Protein AF-A0A7Z1SBB6-F1 (afdb_monomer)

Foldseek 3Di:
DVVLVVQLVVLLVVLVCCVPPVVPCCLQLQNSLQVNCVSLVHNPLSNVLSVVLNVVCVVQDDDDNDHGFRRNQLSSQLSNCCSVVVDDSVVSNVVSRVRSNVVVVVVVVVD

Radius of gyration: 12.99 Å; Cα contacts (8 Å, |Δi|>4): 162; chains: 1; bounding box: 34×29×32 Å

InterPro domains:
  IPR004700 Phosphotransferase system, mannose/fructose/sorbose family, IIC subunit [PF03609] (2-110)
  IPR004700 Phosphotransferase system, mannose/fructose/sorbose family, IIC subunit [PS51106] (1-111)
  IPR050303 GatZ/KbaZ carbohydrate metabolism [PTHR32502] (5-111)

Mean predicted aligned error: 4.0 Å

Sequence (111 aa):
MLVQAILVGIWAGIAGVDKLVLQTHIHRPIVTGLIVGLILGDVNTGLITGATLELVWIGAVAIGGAQPPNVVIGGVIGTALAIITKSDPQVTVGLAVPFAVAAQALITLLY

pLDDT: mean 89.29, std 5.96, range [68.69, 96.12]

Structure (mmCIF, N/CA/C/O backbone):
data_AF-A0A7Z1SBB6-F1
#
_entry.id   AF-A0A7Z1SBB6-F1
#
loop_
_atom_site.group_PDB
_atom_site.id
_atom_site.type_symbol
_atom_site.label_atom_id
_atom_site.label_alt_id
_atom_site.label_comp_id
_atom_site.label_asym_id
_atom_site.label_entity_id
_atom_site.label_seq_id
_atom_site.pdbx_PDB_ins_code
_atom_site.Cartn_x
_atom_site.Cartn_y
_atom_site.Cartn_z
_atom_site.occupancy
_atom_site.B_iso_or_equiv
_atom_site.auth_seq_id
_atom_site.auth_comp_id
_atom_site.auth_asym_id
_atom_site.auth_atom_id
_atom_site.pdbx_PDB_model_num
ATOM 1 N N . MET A 1 1 ? -9.543 -12.830 7.794 1.00 81.88 1 MET A N 1
ATOM 2 C CA . MET A 1 1 ? -8.076 -12.628 7.804 1.00 81.88 1 MET A CA 1
ATOM 3 C C . MET A 1 1 ? -7.360 -13.325 6.647 1.00 81.88 1 MET A C 1
ATOM 5 O O . MET A 1 1 ? -6.763 -12.614 5.856 1.00 81.88 1 MET A O 1
ATOM 9 N N . LEU A 1 2 ? -7.443 -14.654 6.469 1.00 90.06 2 LEU A N 1
ATOM 10 C CA . LEU A 1 2 ? -6.722 -15.337 5.373 1.00 90.06 2 LEU A CA 1
ATOM 11 C C . LEU A 1 2 ? -7.150 -14.876 3.965 1.00 90.06 2 LEU A C 1
ATOM 13 O O . LEU A 1 2 ? -6.303 -14.537 3.148 1.00 90.06 2 LEU A O 1
ATOM 17 N N . VAL A 1 3 ? -8.458 -14.792 3.700 1.00 93.00 3 VAL A N 1
ATOM 18 C CA . VAL A 1 3 ? -8.986 -14.340 2.395 1.00 93.00 3 VAL A CA 1
ATOM 19 C C . VAL A 1 3 ? -8.529 -12.915 2.068 1.00 93.00 3 VAL A C 1
ATOM 21 O O . VAL A 1 3 ? -8.067 -12.654 0.967 1.00 93.00 3 VAL A O 1
ATOM 24 N N . GLN A 1 4 ? -8.590 -12.004 3.041 1.00 92.44 4 GLN A N 1
ATOM 25 C CA . GLN A 1 4 ? -8.137 -10.621 2.870 1.00 92.44 4 GLN A CA 1
ATOM 26 C C . GLN A 1 4 ? -6.636 -10.548 2.588 1.00 92.44 4 GLN A C 1
ATOM 28 O O . GLN A 1 4 ? -6.231 -9.822 1.691 1.00 92.44 4 GLN A O 1
ATOM 33 N N . ALA A 1 5 ? -5.816 -11.331 3.297 1.00 91.75 5 ALA A N 1
ATOM 34 C CA . ALA A 1 5 ? -4.378 -11.389 3.049 1.00 91.75 5 ALA A CA 1
ATOM 35 C C . ALA A 1 5 ? -4.060 -11.882 1.626 1.00 91.75 5 ALA A C 1
ATOM 37 O O . ALA A 1 5 ? -3.203 -11.307 0.959 1.00 91.75 5 ALA A O 1
ATOM 38 N N . ILE A 1 6 ? -4.791 -12.889 1.133 1.00 95.19 6 ILE A N 1
ATOM 39 C CA . ILE A 1 6 ? -4.658 -13.379 -0.247 1.00 95.19 6 ILE A CA 1
ATOM 40 C C . ILE A 1 6 ? -5.058 -12.289 -1.248 1.00 95.19 6 ILE A C 1
ATOM 42 O O . ILE A 1 6 ? -4.315 -12.031 -2.190 1.00 95.19 6 ILE A O 1
ATOM 46 N N . LEU A 1 7 ? -6.189 -11.611 -1.035 1.00 94.62 7 LEU A N 1
ATOM 47 C CA . LEU A 1 7 ? -6.654 -10.533 -1.915 1.00 94.62 7 LEU A CA 1
ATOM 48 C C . LEU A 1 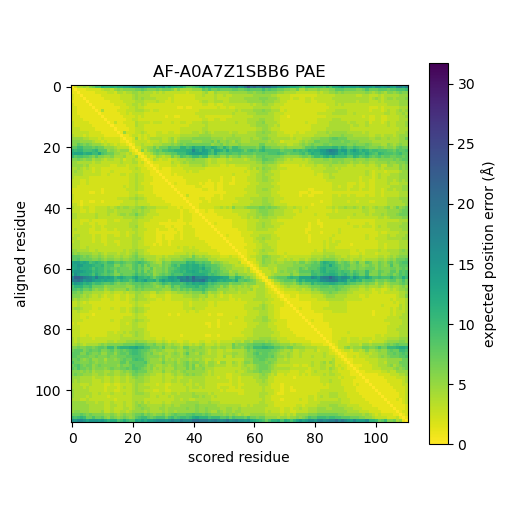7 ? -5.673 -9.353 -1.955 1.00 94.62 7 LEU A C 1
ATOM 50 O O . LEU A 1 7 ? -5.356 -8.861 -3.036 1.00 94.62 7 LEU A O 1
ATOM 54 N N . VAL A 1 8 ? -5.147 -8.936 -0.798 1.00 94.94 8 VAL A N 1
ATOM 55 C CA . VAL A 1 8 ? -4.110 -7.896 -0.710 1.00 94.94 8 VAL A CA 1
ATOM 56 C C . VAL A 1 8 ? -2.832 -8.344 -1.423 1.00 94.94 8 VAL A C 1
ATOM 58 O O . VAL A 1 8 ? -2.242 -7.553 -2.154 1.00 94.94 8 VAL A O 1
ATOM 61 N N . GLY A 1 9 ? -2.422 -9.606 -1.264 1.00 93.31 9 GLY A N 1
ATOM 62 C CA . GLY A 1 9 ? -1.255 -10.166 -1.950 1.00 93.31 9 GLY A CA 1
ATOM 63 C C . GLY A 1 9 ? -1.411 -10.199 -3.473 1.00 93.31 9 GLY A C 1
ATOM 64 O O . GLY A 1 9 ? -0.501 -9.783 -4.189 1.00 93.31 9 GLY A O 1
ATOM 65 N N . ILE A 1 10 ? -2.576 -10.621 -3.976 1.00 95.06 10 ILE A N 1
ATOM 66 C CA . ILE A 1 10 ? -2.897 -10.604 -5.413 1.00 95.06 10 ILE A CA 1
ATOM 67 C C . ILE A 1 10 ? -2.854 -9.170 -5.944 1.00 95.06 10 ILE A C 1
ATOM 69 O O . ILE A 1 10 ? -2.218 -8.908 -6.966 1.00 95.06 10 ILE A O 1
ATOM 73 N N . TRP A 1 11 ? -3.480 -8.230 -5.234 1.00 94.94 11 TRP A N 1
ATOM 74 C CA . TRP A 1 11 ? -3.467 -6.822 -5.617 1.00 94.94 11 TRP A CA 1
ATOM 75 C C . TRP A 1 11 ? -2.047 -6.236 -5.635 1.00 94.94 11 TRP A C 1
ATOM 77 O O . TRP A 1 11 ? -1.669 -5.577 -6.603 1.00 94.94 11 TRP A O 1
ATOM 87 N N . ALA A 1 12 ? -1.229 -6.530 -4.620 1.00 93.19 12 ALA A N 1
ATOM 88 C CA . ALA A 1 12 ? 0.171 -6.114 -4.572 1.00 93.19 12 ALA A CA 1
ATOM 89 C C . ALA A 1 12 ? 0.988 -6.687 -5.742 1.00 93.19 12 ALA A C 1
ATOM 91 O O . ALA A 1 12 ? 1.834 -5.987 -6.295 1.00 93.19 12 ALA A O 1
ATOM 92 N N . GLY A 1 13 ? 0.709 -7.929 -6.153 1.00 91.12 13 GLY A N 1
ATOM 93 C CA . GLY A 1 13 ? 1.309 -8.541 -7.339 1.00 91.12 13 GLY A CA 1
ATOM 94 C C . GLY A 1 13 ? 0.942 -7.802 -8.628 1.00 91.12 13 GLY A C 1
ATOM 95 O O . GLY A 1 13 ? 1.830 -7.444 -9.398 1.00 91.12 13 GLY A O 1
ATOM 96 N N . ILE A 1 14 ? -0.345 -7.501 -8.833 1.00 92.50 14 ILE A N 1
ATOM 97 C CA . ILE A 1 14 ? -0.830 -6.749 -10.005 1.00 92.50 14 ILE A CA 1
ATOM 98 C C . ILE A 1 14 ? -0.210 -5.345 -10.047 1.00 92.50 14 ILE A C 1
ATOM 100 O O . ILE A 1 14 ? 0.336 -4.937 -11.072 1.00 92.50 14 ILE A O 1
ATOM 104 N N . ALA A 1 15 ? -0.235 -4.626 -8.923 1.00 91.44 15 ALA A N 1
ATOM 105 C CA . ALA A 1 15 ? 0.381 -3.308 -8.795 1.00 91.44 15 ALA A CA 1
ATOM 106 C C . ALA A 1 15 ? 1.907 -3.357 -9.011 1.00 91.44 15 ALA A C 1
ATOM 108 O O . ALA A 1 15 ? 2.486 -2.455 -9.614 1.00 91.44 15 ALA A O 1
ATOM 109 N N . GLY A 1 16 ? 2.569 -4.428 -8.566 1.00 88.44 16 GLY A N 1
ATOM 110 C CA . GLY A 1 16 ? 3.993 -4.655 -8.807 1.00 88.44 16 GLY A CA 1
ATOM 111 C C . GLY A 1 16 ? 4.320 -4.844 -10.290 1.00 88.44 16 GLY A C 1
ATOM 112 O O . GLY A 1 16 ? 5.280 -4.250 -10.781 1.00 88.44 16 GLY A O 1
ATOM 113 N N . VAL A 1 17 ? 3.500 -5.611 -11.016 1.00 87.62 17 VAL A N 1
ATOM 114 C CA . VAL A 1 17 ? 3.635 -5.780 -12.473 1.00 87.62 17 VAL A CA 1
ATOM 115 C C . VAL A 1 17 ? 3.397 -4.456 -13.198 1.00 87.62 17 VAL A C 1
ATOM 117 O O . VAL A 1 17 ? 4.160 -4.118 -14.101 1.00 87.62 17 VAL A O 1
ATOM 120 N N . ASP A 1 18 ? 2.402 -3.667 -12.784 1.00 87.44 18 ASP A N 1
ATOM 121 C CA . ASP A 1 18 ? 2.159 -2.348 -13.378 1.00 87.44 18 ASP A CA 1
ATOM 122 C C . ASP A 1 18 ? 3.362 -1.409 -13.240 1.00 87.44 18 ASP A C 1
ATOM 124 O O . ASP A 1 18 ? 3.728 -0.752 -14.213 1.00 87.44 18 ASP A O 1
ATOM 128 N N . LYS A 1 19 ? 4.021 -1.389 -12.073 1.00 83.38 19 LYS A N 1
ATOM 129 C CA . LYS A 1 19 ? 5.222 -0.568 -11.846 1.00 83.38 19 LYS A CA 1
ATOM 130 C C . LYS A 1 19 ? 6.336 -0.873 -12.860 1.00 83.38 19 LYS A C 1
ATOM 132 O O . LYS A 1 19 ? 7.083 0.030 -13.223 1.00 83.38 19 LYS A O 1
ATOM 137 N N . LEU A 1 20 ? 6.465 -2.133 -13.282 1.00 79.38 20 LEU A N 1
ATOM 138 C CA . LEU A 1 20 ? 7.572 -2.603 -14.121 1.00 79.38 20 LEU A CA 1
ATOM 139 C C . LEU A 1 20 ? 7.236 -2.683 -15.614 1.00 79.38 20 LEU A C 1
ATOM 141 O O . LEU A 1 20 ? 8.137 -2.524 -16.431 1.00 79.38 20 LEU A O 1
ATOM 145 N N . VAL A 1 21 ? 5.979 -2.963 -15.972 1.00 79.62 21 VAL A N 1
ATOM 146 C CA . VAL A 1 21 ? 5.610 -3.352 -17.344 1.00 79.62 21 VAL A CA 1
ATOM 147 C C . VAL A 1 21 ? 4.618 -2.383 -17.984 1.00 79.62 21 VAL A C 1
ATOM 149 O O . VAL A 1 21 ? 4.865 -1.917 -19.091 1.00 79.62 21 VAL A O 1
ATOM 152 N N . LEU A 1 22 ? 3.490 -2.090 -17.325 1.00 75.00 22 LEU A N 1
ATOM 153 C CA . LEU A 1 22 ? 2.383 -1.354 -17.956 1.00 75.00 22 LEU A CA 1
ATOM 154 C C . LEU A 1 22 ? 2.424 0.165 -17.714 1.00 75.00 22 LEU A C 1
ATOM 156 O O . LEU A 1 22 ? 1.936 0.918 -18.553 1.00 75.00 22 LEU A O 1
ATOM 160 N N . GLN A 1 23 ? 2.967 0.617 -16.580 1.00 79.12 23 GLN A N 1
ATOM 161 C CA . GLN A 1 23 ? 3.028 2.025 -16.159 1.00 79.12 23 GLN A CA 1
ATOM 162 C C . GLN A 1 23 ? 1.690 2.787 -16.257 1.00 79.12 23 GLN A C 1
ATOM 164 O O . GLN A 1 23 ? 1.657 3.993 -16.508 1.00 79.12 23 GLN A O 1
ATOM 169 N N . THR A 1 24 ? 0.564 2.126 -15.989 1.00 83.31 24 THR A N 1
ATOM 170 C CA . THR A 1 24 ? -0.761 2.776 -15.919 1.00 83.31 24 THR A CA 1
ATOM 171 C C . THR A 1 24 ? -0.952 3.618 -14.657 1.00 83.31 24 THR A C 1
ATOM 173 O O . THR A 1 24 ? -1.963 4.300 -14.521 1.00 83.31 24 THR A O 1
ATOM 176 N N . HIS A 1 25 ? 0.036 3.615 -13.754 1.00 85.25 25 HIS A N 1
ATOM 177 C CA . HIS A 1 25 ? 0.051 4.340 -12.480 1.00 85.25 25 HIS A CA 1
ATOM 178 C C . HIS A 1 25 ? -0.941 3.799 -11.435 1.00 85.25 25 HIS A C 1
ATOM 180 O O . HIS A 1 25 ? -1.125 4.416 -10.385 1.00 85.25 25 HIS A O 1
ATOM 186 N N . ILE A 1 26 ? -1.512 2.605 -11.638 1.00 89.19 26 ILE A N 1
ATOM 187 C CA . ILE A 1 26 ? -2.317 1.925 -10.603 1.00 89.19 26 ILE A CA 1
ATOM 188 C C . ILE A 1 26 ? -1.465 1.476 -9.412 1.00 89.19 26 ILE A C 1
ATOM 190 O O . ILE A 1 26 ? -1.976 1.263 -8.316 1.00 89.19 26 ILE A O 1
ATOM 194 N N . HIS A 1 27 ?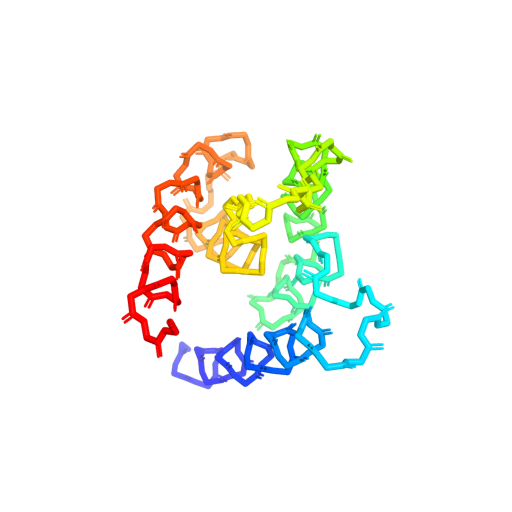 -0.155 1.362 -9.621 1.00 89.12 27 HIS A N 1
ATOM 195 C CA . HIS A 1 27 ? 0.828 1.046 -8.596 1.00 89.12 27 HIS A CA 1
ATOM 196 C C . HIS A 1 27 ? 1.047 2.188 -7.588 1.00 89.12 27 HIS A C 1
ATOM 198 O O . HIS A 1 27 ? 1.736 2.001 -6.582 1.00 89.12 27 HIS A O 1
ATOM 204 N N . ARG A 1 28 ? 0.479 3.376 -7.839 1.00 90.94 28 ARG A N 1
ATOM 205 C CA . ARG A 1 28 ? 0.639 4.518 -6.943 1.00 90.94 28 ARG A CA 1
ATOM 206 C C . ARG A 1 28 ? -0.061 4.294 -5.590 1.00 90.94 28 ARG A C 1
ATOM 208 O O . ARG A 1 28 ? -1.124 3.666 -5.531 1.00 90.94 28 ARG A O 1
ATOM 215 N N . PRO A 1 29 ? 0.502 4.825 -4.493 1.00 90.88 29 PRO A N 1
ATOM 216 C CA . PRO A 1 29 ? -0.033 4.720 -3.134 1.00 90.88 29 PRO A CA 1
ATOM 217 C C . PRO A 1 29 ? -1.495 5.126 -2.975 1.00 90.88 29 PRO A C 1
ATOM 219 O O . PRO A 1 29 ? -2.217 4.492 -2.215 1.00 90.88 29 PRO A O 1
ATOM 222 N N . ILE A 1 30 ? -1.959 6.148 -3.698 1.00 93.06 30 ILE A N 1
ATOM 223 C CA . ILE A 1 30 ? -3.351 6.606 -3.597 1.00 93.06 30 ILE A CA 1
ATOM 224 C C . ILE A 1 30 ? -4.342 5.554 -4.113 1.00 93.06 30 ILE A C 1
ATOM 226 O O . ILE A 1 30 ? -5.380 5.314 -3.499 1.00 93.06 30 ILE A O 1
ATOM 230 N N . VAL A 1 31 ? -3.992 4.872 -5.208 1.00 93.56 31 VAL A N 1
ATOM 231 C CA . VAL A 1 31 ? -4.816 3.815 -5.806 1.00 93.56 31 VAL A CA 1
ATOM 232 C C . VAL A 1 31 ? -4.683 2.535 -4.991 1.00 93.56 31 VAL A C 1
ATOM 234 O O . VAL A 1 31 ? -5.677 1.909 -4.632 1.00 93.56 31 VAL A O 1
ATOM 237 N N . THR A 1 32 ? -3.454 2.157 -4.640 1.00 93.81 32 THR A N 1
ATOM 238 C CA . THR A 1 32 ? -3.213 0.951 -3.841 1.00 93.81 32 THR A CA 1
ATOM 239 C C . THR A 1 32 ? -3.819 1.052 -2.443 1.00 93.81 32 THR A C 1
ATOM 241 O O . THR A 1 32 ? -4.422 0.081 -1.991 1.00 93.81 32 THR A O 1
ATOM 244 N N . GLY A 1 33 ? -3.752 2.216 -1.796 1.00 94.06 33 GLY A N 1
ATOM 245 C CA . GLY A 1 33 ? -4.369 2.470 -0.496 1.00 94.06 33 GLY A CA 1
ATOM 246 C C . GLY A 1 33 ? -5.897 2.396 -0.531 1.00 94.06 33 GLY A C 1
ATOM 247 O O . GLY A 1 33 ? -6.502 1.783 0.349 1.00 94.06 33 GLY A O 1
ATOM 248 N N . LEU A 1 34 ? -6.528 2.907 -1.595 1.00 95.88 34 LEU A N 1
ATOM 249 C CA . LEU A 1 34 ? -7.971 2.766 -1.813 1.00 95.88 34 LEU A CA 1
ATOM 250 C C . LEU A 1 34 ? -8.391 1.290 -1.891 1.00 95.88 34 LEU A C 1
ATOM 252 O O . LEU A 1 34 ? -9.315 0.867 -1.195 1.00 95.88 34 LEU A O 1
ATOM 256 N N . ILE A 1 35 ? -7.710 0.498 -2.723 1.00 96.06 35 ILE A N 1
ATOM 257 C CA . ILE A 1 35 ? -8.060 -0.915 -2.927 1.00 96.06 35 ILE A CA 1
ATOM 258 C C . ILE A 1 35 ? -7.773 -1.750 -1.675 1.00 96.06 35 ILE A C 1
ATOM 260 O O . ILE A 1 35 ? -8.591 -2.587 -1.295 1.00 96.06 35 ILE A O 1
ATOM 264 N N . VAL A 1 36 ? -6.663 -1.496 -0.978 1.00 95.56 36 VAL A N 1
ATOM 265 C CA . VAL A 1 36 ? -6.367 -2.158 0.303 1.00 95.56 36 VAL A CA 1
ATOM 266 C C . VAL A 1 36 ? -7.407 -1.786 1.364 1.00 95.56 36 VAL A C 1
ATOM 268 O O . VAL A 1 36 ? -7.876 -2.670 2.081 1.00 95.56 36 VAL A O 1
ATOM 271 N N . GLY A 1 37 ? -7.839 -0.523 1.415 1.00 95.06 37 GLY A N 1
ATOM 272 C CA . GLY A 1 37 ? -8.941 -0.073 2.266 1.00 95.06 37 GLY A CA 1
ATOM 273 C C . GLY A 1 37 ? -10.253 -0.799 1.981 1.00 95.06 37 GLY A C 1
ATOM 274 O O . GLY A 1 37 ? -10.912 -1.269 2.907 1.0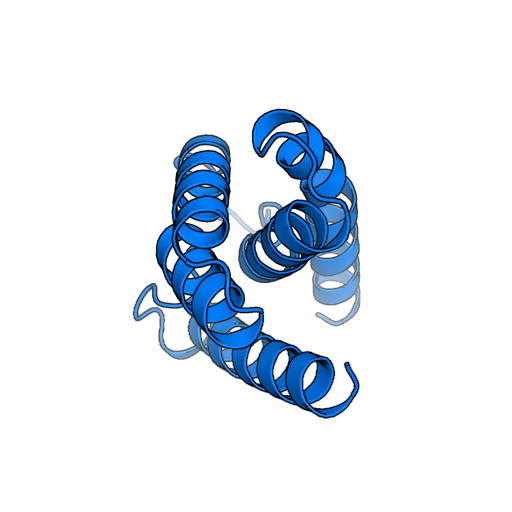0 95.06 37 GLY A O 1
ATOM 275 N N . LEU A 1 38 ? -10.595 -0.980 0.703 1.00 96.12 38 LEU A N 1
ATOM 276 C CA . LEU A 1 38 ? -11.769 -1.753 0.283 1.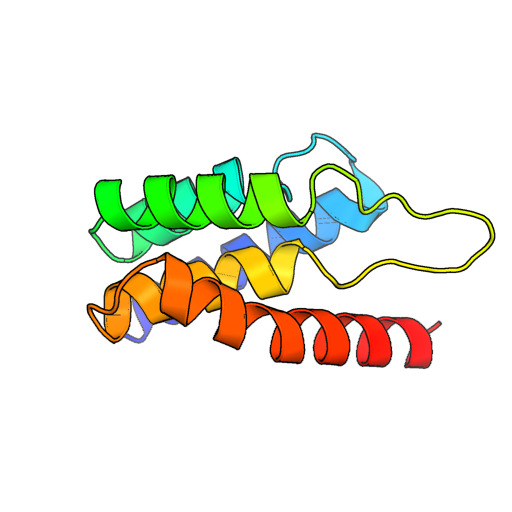00 96.12 38 LEU A CA 1
ATOM 277 C C . LEU A 1 38 ? -11.684 -3.225 0.709 1.00 96.12 38 LEU A C 1
ATOM 279 O O . LEU A 1 38 ? -12.661 -3.770 1.217 1.00 96.12 38 LEU A O 1
ATOM 283 N N . ILE A 1 39 ? -10.522 -3.864 0.547 1.00 95.69 39 ILE A N 1
ATOM 284 C CA . ILE A 1 39 ? -10.325 -5.274 0.922 1.00 95.69 39 ILE A CA 1
ATOM 285 C C . ILE A 1 39 ? -10.392 -5.463 2.448 1.00 95.69 39 ILE A C 1
ATOM 287 O O . ILE A 1 39 ? -10.915 -6.471 2.939 1.00 95.69 39 ILE A O 1
ATOM 291 N N . LEU A 1 40 ? -9.854 -4.511 3.212 1.00 94.06 40 LEU A N 1
ATOM 292 C CA . LEU A 1 40 ? -9.809 -4.578 4.674 1.00 94.06 40 LEU A CA 1
ATOM 293 C C . LEU A 1 40 ? -11.065 -4.017 5.359 1.00 94.06 40 LEU A C 1
ATOM 295 O O . LEU A 1 40 ? -11.264 -4.283 6.542 1.00 94.06 40 LEU A O 1
ATOM 299 N N . GLY A 1 41 ? -11.939 -3.334 4.617 1.00 93.94 41 GLY A N 1
ATOM 300 C CA . GLY A 1 41 ? -13.226 -2.827 5.099 1.00 93.94 41 GLY A CA 1
ATOM 301 C C . GLY A 1 41 ? -13.191 -1.409 5.679 1.00 93.94 41 GLY A C 1
ATOM 302 O O . GLY A 1 41 ? -14.187 -0.978 6.254 1.00 93.94 41 GLY A O 1
ATOM 303 N N . ASP A 1 42 ? -12.087 -0.676 5.518 1.00 94.62 42 ASP A N 1
ATOM 304 C CA . ASP A 1 42 ? -11.954 0.724 5.937 1.00 94.62 42 ASP A CA 1
ATOM 305 C C . ASP A 1 42 ? -11.346 1.569 4.811 1.00 94.62 42 ASP A C 1
ATOM 307 O O . ASP A 1 42 ? -10.132 1.751 4.682 1.00 94.62 42 ASP A O 1
ATOM 311 N N . VAL A 1 43 ? -12.237 2.076 3.962 1.00 95.06 43 VAL A N 1
ATOM 312 C CA . VAL A 1 43 ? -11.883 2.870 2.781 1.00 95.06 43 VAL A CA 1
ATOM 313 C C . VAL A 1 43 ? -11.369 4.255 3.162 1.00 95.06 43 VAL A C 1
ATOM 315 O O . VAL A 1 43 ? -10.477 4.766 2.494 1.00 95.06 43 VAL A O 1
ATOM 318 N N . ASN A 1 44 ? -11.899 4.860 4.229 1.00 94.56 44 ASN A N 1
ATOM 319 C CA . ASN A 1 44 ? -11.496 6.203 4.648 1.00 94.56 44 ASN A CA 1
ATOM 320 C C . ASN A 1 44 ? -10.053 6.195 5.139 1.00 94.56 44 ASN A C 1
ATOM 322 O O . ASN A 1 44 ? -9.231 6.960 4.632 1.00 94.56 44 ASN A O 1
ATOM 326 N N . THR A 1 45 ? -9.725 5.284 6.057 1.00 93.81 45 THR A N 1
ATOM 327 C CA . THR A 1 45 ? -8.342 5.117 6.515 1.00 93.81 45 THR A CA 1
ATOM 328 C C . THR A 1 45 ? -7.442 4.704 5.351 1.00 93.81 45 THR A C 1
ATOM 330 O O . THR A 1 45 ? -6.350 5.247 5.199 1.00 93.81 45 THR A O 1
ATOM 333 N N . GLY A 1 46 ? -7.922 3.822 4.466 1.00 94.31 46 GLY A N 1
ATOM 334 C CA . GLY A 1 46 ? -7.189 3.413 3.269 1.00 94.31 46 GLY A CA 1
ATOM 335 C C . GLY A 1 46 ? -6.803 4.570 2.343 1.00 94.31 46 GLY A C 1
ATOM 336 O O . GLY A 1 46 ? -5.644 4.703 1.944 1.00 94.31 46 GLY A O 1
ATOM 337 N N . LEU A 1 47 ? -7.763 5.440 2.036 1.00 95.25 47 LEU A N 1
ATOM 338 C CA . LEU A 1 47 ? -7.571 6.576 1.142 1.00 95.25 47 LEU A CA 1
ATOM 339 C C . LEU A 1 47 ? -6.695 7.661 1.777 1.00 95.25 47 LEU A C 1
ATOM 341 O O . LEU A 1 47 ? -5.812 8.189 1.104 1.00 95.25 47 LEU A O 1
ATOM 345 N N . ILE A 1 48 ? -6.896 7.970 3.064 1.00 94.81 48 ILE A N 1
ATOM 346 C CA . ILE A 1 48 ? -6.088 8.969 3.783 1.00 94.81 48 ILE A CA 1
ATOM 347 C C . ILE A 1 48 ? -4.632 8.502 3.882 1.00 94.81 48 ILE A C 1
ATOM 349 O O . ILE A 1 48 ? -3.717 9.275 3.584 1.00 94.81 48 ILE A O 1
ATOM 353 N N . THR A 1 49 ? -4.391 7.237 4.236 1.00 94.25 49 THR A N 1
ATOM 354 C CA . THR A 1 49 ? -3.029 6.689 4.300 1.00 94.25 49 THR A CA 1
ATOM 355 C C . THR A 1 49 ? -2.387 6.625 2.916 1.00 94.25 49 THR A C 1
ATOM 357 O O . THR A 1 49 ? -1.247 7.061 2.756 1.00 94.25 49 THR A O 1
ATOM 360 N N . GLY A 1 50 ? -3.126 6.173 1.898 1.00 93.69 50 GLY A N 1
ATOM 361 C CA . GLY A 1 50 ? -2.659 6.151 0.511 1.00 93.69 50 GLY A CA 1
ATOM 362 C C . GLY A 1 50 ? -2.288 7.539 -0.017 1.00 93.69 50 GLY A C 1
ATOM 363 O O . GLY A 1 50 ? -1.215 7.710 -0.590 1.00 93.69 50 GLY A O 1
ATOM 364 N N . ALA A 1 51 ? -3.122 8.552 0.231 1.00 93.44 51 ALA A N 1
ATOM 365 C CA . ALA A 1 51 ? -2.838 9.941 -0.133 1.00 93.44 51 ALA A CA 1
ATOM 366 C C . ALA A 1 51 ? -1.628 10.505 0.627 1.00 93.44 51 ALA A C 1
ATOM 368 O O . ALA A 1 51 ? -0.810 11.220 0.054 1.00 93.44 51 ALA A O 1
ATOM 369 N N . THR A 1 52 ? -1.471 10.154 1.904 1.00 92.94 52 THR A N 1
ATOM 370 C CA . THR A 1 52 ? -0.313 10.592 2.695 1.00 92.94 52 THR A CA 1
ATOM 371 C C . THR A 1 52 ? 0.984 9.991 2.148 1.00 92.94 52 THR A C 1
ATOM 373 O O . THR A 1 52 ? 1.956 10.712 1.930 1.00 92.94 52 THR A O 1
ATOM 376 N N . LEU A 1 53 ? 0.991 8.687 1.853 1.00 92.19 53 LEU A N 1
ATOM 377 C CA . LEU A 1 53 ? 2.127 7.995 1.233 1.00 92.19 53 LEU A CA 1
ATOM 378 C C . LEU A 1 53 ? 2.441 8.537 -0.167 1.00 92.19 53 LEU A C 1
ATOM 380 O O . LEU A 1 53 ? 3.607 8.661 -0.537 1.00 92.19 53 LEU A O 1
ATOM 384 N N . GLU A 1 54 ? 1.411 8.913 -0.921 1.00 92.25 54 GLU A N 1
ATOM 385 C CA . GLU A 1 54 ? 1.561 9.553 -2.224 1.00 92.25 54 GLU A CA 1
ATOM 386 C C . GLU A 1 54 ? 2.307 10.888 -2.122 1.00 92.25 54 GLU A C 1
ATOM 388 O O . GLU A 1 54 ? 3.211 11.151 -2.914 1.00 92.25 54 GLU A O 1
ATOM 393 N N . LEU A 1 55 ? 1.979 11.712 -1.121 1.00 90.81 55 LEU A N 1
ATOM 394 C CA . LEU A 1 55 ? 2.678 12.975 -0.872 1.00 90.81 55 LEU A CA 1
ATOM 395 C C . LEU A 1 55 ? 4.144 12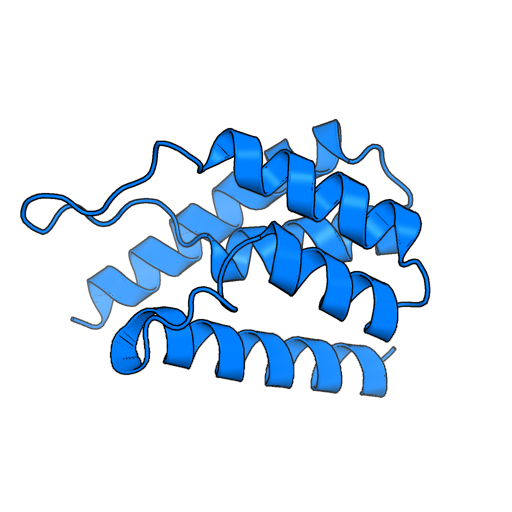.752 -0.484 1.00 90.81 55 LEU A C 1
ATOM 397 O O . LEU A 1 55 ? 5.007 13.510 -0.922 1.00 90.81 55 LEU A O 1
ATOM 401 N N . VAL A 1 56 ? 4.446 11.696 0.281 1.00 89.12 56 VAL A N 1
ATOM 402 C CA . VAL A 1 56 ? 5.832 11.346 0.646 1.00 89.12 56 VAL A CA 1
ATOM 403 C C . VAL A 1 56 ? 6.661 10.952 -0.579 1.00 89.12 56 VAL A C 1
ATOM 405 O O . VAL A 1 56 ? 7.851 11.260 -0.644 1.00 89.12 56 VAL A O 1
ATOM 408 N N . TRP A 1 57 ? 6.053 10.293 -1.566 1.00 86.06 57 TRP A N 1
ATOM 409 C CA . TRP A 1 57 ? 6.765 9.771 -2.737 1.00 86.06 57 TRP A CA 1
ATOM 410 C C . TRP A 1 57 ? 6.549 10.564 -4.025 1.00 86.06 57 TRP A C 1
ATOM 412 O O . TRP A 1 57 ? 7.043 10.155 -5.073 1.00 86.06 57 TRP A O 1
ATOM 422 N N . ILE A 1 58 ? 5.897 11.728 -3.972 1.00 85.94 58 ILE A N 1
ATOM 423 C CA . ILE A 1 58 ? 5.605 12.535 -5.166 1.00 85.94 58 ILE A CA 1
ATOM 424 C C . ILE A 1 58 ? 6.868 12.972 -5.931 1.00 85.94 58 ILE A C 1
ATOM 426 O O . ILE A 1 58 ? 6.820 13.151 -7.145 1.00 85.94 58 ILE A O 1
ATOM 430 N N . GLY A 1 59 ? 8.002 13.109 -5.233 1.00 80.19 59 GLY A N 1
ATOM 431 C CA . GLY A 1 59 ? 9.312 13.431 -5.814 1.00 80.19 59 GLY A CA 1
ATOM 432 C C . GLY A 1 59 ? 10.227 12.222 -6.034 1.00 80.19 59 GLY A C 1
ATOM 433 O O . GLY A 1 59 ? 11.362 12.386 -6.478 1.00 80.19 59 GLY A O 1
ATOM 434 N N . ALA A 1 60 ? 9.773 11.013 -5.706 1.00 80.12 60 ALA A N 1
ATOM 435 C CA . ALA A 1 60 ? 10.578 9.802 -5.782 1.00 80.12 60 ALA A CA 1
ATOM 436 C C . ALA A 1 60 ? 10.560 9.237 -7.213 1.00 80.12 60 ALA A C 1
ATOM 438 O O . ALA A 1 60 ? 9.793 8.330 -7.533 1.00 80.12 60 ALA A O 1
ATOM 439 N N . VAL A 1 61 ? 11.411 9.790 -8.081 1.00 77.44 61 VAL A N 1
ATOM 440 C CA . VAL A 1 61 ? 11.538 9.386 -9.491 1.00 77.44 61 VAL A CA 1
ATOM 441 C C . VAL A 1 61 ? 12.837 8.607 -9.702 1.00 77.44 61 VAL A C 1
ATOM 443 O O . VAL A 1 61 ? 13.883 8.976 -9.174 1.00 77.44 61 VAL A O 1
ATOM 446 N N . ALA A 1 62 ? 12.779 7.525 -10.479 1.00 74.81 62 ALA A N 1
ATOM 447 C CA . ALA A 1 62 ? 13.962 6.755 -10.854 1.00 74.81 62 ALA A CA 1
ATOM 448 C C . ALA A 1 62 ? 14.818 7.528 -11.868 1.00 74.81 62 ALA A C 1
ATOM 450 O O . ALA A 1 62 ? 14.339 7.874 -12.949 1.00 74.81 62 ALA A O 1
ATOM 451 N N . ILE A 1 63 ? 16.088 7.781 -11.535 1.00 79.00 63 ILE A N 1
ATOM 452 C CA . ILE A 1 63 ? 17.041 8.489 -12.402 1.00 79.00 63 ILE A CA 1
ATOM 453 C C . ILE A 1 63 ? 18.366 7.723 -12.406 1.00 79.00 63 ILE A C 1
ATOM 455 O O . ILE A 1 63 ? 18.934 7.447 -11.354 1.00 79.00 63 ILE A O 1
ATOM 459 N N . GLY A 1 64 ? 18.878 7.390 -13.595 1.00 69.88 64 GLY A N 1
ATOM 460 C CA . GLY A 1 64 ? 20.244 6.875 -13.758 1.00 69.88 64 GLY A CA 1
ATOM 461 C C . GLY A 1 64 ? 20.546 5.576 -13.000 1.00 69.88 64 GLY A C 1
ATOM 462 O O . GLY A 1 64 ? 21.584 5.476 -12.358 1.00 69.88 64 GLY A O 1
ATOM 463 N N . GLY A 1 65 ? 19.636 4.596 -13.022 1.00 72.62 65 GLY A N 1
ATOM 464 C CA . GLY A 1 65 ? 19.811 3.308 -12.330 1.00 72.62 65 GLY A CA 1
ATOM 465 C C . GLY A 1 65 ? 19.585 3.356 -10.813 1.00 72.62 65 GLY A C 1
ATOM 466 O O . GLY A 1 65 ? 19.355 2.313 -10.204 1.00 72.62 65 GLY A O 1
ATOM 467 N N . ALA A 1 66 ? 19.553 4.545 -10.203 1.00 78.88 66 ALA A N 1
ATOM 468 C CA . ALA A 1 66 ? 19.132 4.716 -8.820 1.00 78.88 66 ALA A CA 1
ATOM 469 C C . ALA A 1 66 ? 17.606 4.575 -8.728 1.00 78.88 66 ALA A C 1
ATOM 471 O O . ALA A 1 66 ? 16.848 5.440 -9.178 1.00 78.88 66 ALA A O 1
ATOM 472 N N . GLN A 1 67 ? 17.157 3.454 -8.161 1.00 81.06 67 GLN A N 1
ATOM 473 C CA . GLN A 1 67 ? 15.741 3.189 -7.938 1.00 81.06 67 GLN A CA 1
ATOM 474 C C . GLN A 1 67 ? 15.306 3.720 -6.565 1.00 81.06 67 GLN A C 1
ATOM 476 O O . GLN A 1 67 ? 15.887 3.319 -5.552 1.00 81.06 67 GLN A O 1
ATOM 481 N N . PRO A 1 68 ? 14.286 4.594 -6.500 1.00 85.00 68 PRO A N 1
ATOM 482 C CA . PRO A 1 68 ? 13.716 5.035 -5.235 1.00 85.00 68 PRO A CA 1
ATOM 483 C C . PRO A 1 68 ? 13.050 3.864 -4.490 1.00 85.00 68 PRO A C 1
ATOM 485 O O . PRO A 1 68 ? 12.769 2.826 -5.100 1.00 85.00 68 PRO A O 1
ATOM 488 N N . PRO A 1 69 ? 12.751 4.018 -3.183 1.00 87.44 69 PRO A N 1
ATOM 489 C CA . PRO A 1 69 ? 12.052 3.000 -2.401 1.00 87.44 69 PRO A CA 1
ATOM 490 C C . PRO A 1 69 ? 10.789 2.480 -3.097 1.00 87.44 69 PRO A C 1
ATOM 492 O O . PRO A 1 69 ? 10.098 3.213 -3.809 1.00 87.44 69 PRO A O 1
ATOM 495 N N . ASN A 1 70 ? 10.461 1.203 -2.888 1.00 90.31 70 ASN A N 1
ATOM 496 C CA . ASN A 1 70 ? 9.348 0.585 -3.591 1.00 90.31 70 ASN A CA 1
ATOM 497 C C . ASN A 1 70 ? 7.996 1.083 -3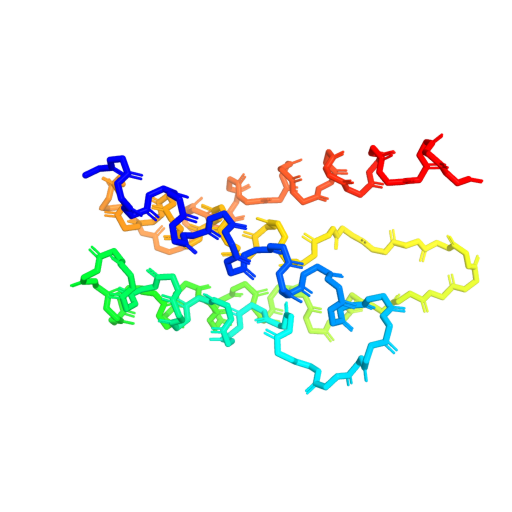.055 1.00 90.31 70 ASN A C 1
ATOM 499 O O . ASN A 1 70 ? 7.464 0.557 -2.074 1.00 90.31 70 ASN A O 1
ATOM 503 N N . VAL A 1 71 ? 7.432 2.059 -3.770 1.00 90.75 71 VAL A N 1
ATOM 504 C CA . VAL A 1 71 ? 6.160 2.720 -3.451 1.00 90.75 71 VAL A CA 1
ATOM 505 C C . VAL A 1 71 ? 4.958 1.772 -3.397 1.00 90.75 71 VAL A C 1
ATOM 507 O O . VAL A 1 71 ? 4.021 2.024 -2.649 1.00 90.75 71 VAL A O 1
ATOM 510 N N . VAL A 1 72 ? 4.986 0.650 -4.125 1.00 91.81 72 VAL A N 1
ATOM 511 C CA . VAL A 1 72 ? 3.890 -0.337 -4.108 1.00 91.81 72 VAL A CA 1
ATOM 512 C C . VAL A 1 72 ? 3.856 -1.057 -2.774 1.00 91.81 72 VAL A C 1
ATOM 514 O O . VAL A 1 72 ? 2.824 -1.120 -2.112 1.00 91.81 72 VAL A O 1
ATOM 517 N N . ILE A 1 73 ? 5.006 -1.589 -2.363 1.00 92.44 73 ILE A N 1
ATOM 518 C CA . ILE A 1 73 ? 5.110 -2.370 -1.132 1.00 92.44 73 ILE A CA 1
ATOM 519 C C . ILE A 1 73 ? 4.910 -1.472 0.081 1.00 92.44 73 ILE A C 1
ATOM 521 O O . ILE A 1 73 ? 4.154 -1.829 0.982 1.00 92.44 73 ILE A O 1
ATOM 525 N N . GLY A 1 74 ? 5.514 -0.284 0.081 1.00 91.81 74 GLY A N 1
ATOM 526 C CA . GLY A 1 74 ? 5.259 0.685 1.136 1.00 91.81 74 GLY A CA 1
ATOM 527 C C . GLY A 1 74 ? 3.792 1.142 1.167 1.00 91.81 74 GLY A C 1
ATOM 528 O O . GLY A 1 74 ? 3.216 1.233 2.245 1.00 91.81 74 GLY A O 1
ATOM 529 N N . GLY A 1 75 ? 3.170 1.370 0.005 1.00 92.31 75 GLY A N 1
ATOM 530 C CA . GLY A 1 75 ? 1.752 1.721 -0.136 1.00 92.31 75 GLY A CA 1
ATOM 531 C C . GLY A 1 75 ? 0.827 0.683 0.491 1.00 92.31 75 GLY A C 1
ATOM 532 O O . GLY A 1 75 ? 0.003 0.994 1.354 1.00 92.31 75 GLY A O 1
ATOM 533 N N . VAL A 1 76 ? 1.011 -0.576 0.094 1.00 94.81 76 VAL A N 1
ATOM 534 C CA . VAL A 1 76 ? 0.195 -1.703 0.552 1.00 94.81 76 VAL A CA 1
ATOM 535 C C . VAL A 1 76 ? 0.420 -1.999 2.034 1.00 94.81 76 VAL A C 1
ATOM 537 O O . VAL A 1 76 ? -0.554 -2.107 2.779 1.00 94.81 76 VAL A O 1
ATOM 540 N N . ILE A 1 77 ? 1.675 -2.102 2.485 1.00 93.75 77 ILE A N 1
ATOM 541 C CA . ILE A 1 77 ? 1.990 -2.429 3.885 1.00 93.75 77 ILE A CA 1
ATOM 542 C C . ILE A 1 77 ? 1.613 -1.274 4.810 1.00 93.75 77 ILE A C 1
ATOM 544 O O . ILE A 1 77 ? 0.981 -1.512 5.835 1.00 93.75 77 ILE A O 1
ATOM 548 N N . GLY A 1 78 ? 1.944 -0.033 4.446 1.00 92.94 78 GLY A N 1
ATOM 549 C CA . GLY A 1 78 ? 1.592 1.148 5.235 1.00 92.94 78 GLY A CA 1
ATOM 550 C C . GLY A 1 78 ? 0.086 1.270 5.433 1.00 92.94 78 GLY A C 1
ATOM 551 O O . GLY A 1 78 ? -0.380 1.455 6.556 1.00 92.94 78 GLY A O 1
ATOM 552 N N . THR A 1 79 ? -0.684 1.066 4.362 1.00 94.38 79 THR A N 1
ATOM 553 C CA . THR A 1 79 ? -2.149 1.105 4.432 1.00 94.38 79 THR A CA 1
ATOM 554 C C . THR A 1 79 ? -2.725 -0.056 5.239 1.00 94.38 79 THR A C 1
ATOM 556 O O . THR A 1 79 ? -3.595 0.149 6.086 1.00 94.38 79 THR A O 1
ATOM 559 N N . ALA A 1 80 ? -2.232 -1.277 5.018 1.00 93.69 80 ALA A N 1
ATOM 560 C CA . ALA A 1 80 ? -2.699 -2.443 5.758 1.00 93.69 80 ALA A CA 1
ATOM 561 C C . ALA A 1 80 ? -2.414 -2.314 7.260 1.00 93.69 80 ALA A C 1
ATOM 563 O O . ALA A 1 80 ? -3.288 -2.608 8.075 1.00 93.69 80 ALA A O 1
ATOM 564 N N . LEU A 1 81 ? -1.225 -1.828 7.628 1.00 92.94 81 LEU A N 1
ATOM 565 C CA . LEU A 1 81 ? -0.876 -1.573 9.021 1.00 92.94 81 LEU A CA 1
ATOM 566 C C . LEU A 1 81 ? -1.786 -0.506 9.627 1.00 92.94 81 LEU A C 1
ATOM 568 O O . LEU A 1 81 ? -2.326 -0.761 10.695 1.00 92.94 81 LEU A O 1
ATOM 572 N N . ALA A 1 82 ? -2.033 0.615 8.939 1.00 93.50 82 ALA A N 1
ATOM 573 C CA . ALA A 1 82 ? -2.892 1.688 9.457 1.00 93.50 82 ALA A CA 1
ATOM 574 C C . ALA A 1 82 ? -4.278 1.164 9.862 1.00 93.50 82 ALA A C 1
ATOM 576 O O . ALA A 1 82 ? -4.777 1.467 10.947 1.00 93.50 82 ALA A O 1
ATOM 577 N N . ILE A 1 83 ? -4.858 0.306 9.019 1.00 93.75 83 ILE A N 1
ATOM 578 C CA . ILE A 1 83 ? -6.187 -0.273 9.233 1.00 93.75 83 ILE A CA 1
ATOM 579 C C . ILE A 1 83 ? -6.163 -1.347 10.329 1.00 93.75 83 ILE A C 1
ATOM 581 O O . ILE A 1 83 ? -7.026 -1.359 11.207 1.00 93.75 83 ILE A O 1
ATOM 585 N N . ILE A 1 84 ? -5.176 -2.248 10.312 1.00 92.19 84 ILE A N 1
ATOM 586 C CA . ILE A 1 84 ? -5.097 -3.364 11.268 1.00 92.19 84 ILE A CA 1
ATOM 587 C C . ILE A 1 84 ? -4.768 -2.862 12.678 1.00 92.19 84 ILE A C 1
ATOM 589 O O . ILE A 1 84 ? -5.377 -3.314 13.649 1.00 92.19 84 ILE A O 1
ATOM 593 N N . THR A 1 85 ? -3.818 -1.934 12.805 1.00 91.56 85 THR A N 1
ATOM 594 C CA . THR A 1 85 ? -3.373 -1.403 14.102 1.00 91.56 85 THR A CA 1
ATOM 595 C C . THR A 1 85 ? -4.222 -0.231 14.584 1.00 91.56 85 THR A C 1
ATOM 597 O O . THR A 1 85 ? -3.993 0.253 15.694 1.00 91.56 85 THR A O 1
ATOM 600 N N . LYS A 1 86 ? -5.187 0.236 13.773 1.00 88.88 86 LYS A N 1
ATOM 601 C CA . LYS A 1 86 ? -6.023 1.422 14.038 1.00 88.88 86 LYS A CA 1
ATOM 602 C C . LYS A 1 86 ? -5.189 2.630 14.468 1.00 88.88 86 LYS A C 1
ATOM 604 O O . LYS A 1 86 ? -5.554 3.368 15.381 1.00 88.88 86 LYS A O 1
ATOM 609 N N . SER A 1 87 ? -4.010 2.757 13.871 1.00 87.12 87 SER A N 1
ATOM 610 C CA . SER A 1 87 ? -3.045 3.802 14.196 1.00 87.12 87 SER A CA 1
ATOM 611 C C . SER A 1 87 ? -3.207 4.975 13.246 1.00 87.12 87 SER A C 1
ATOM 613 O O . SER A 1 87 ? -3.736 4.829 12.147 1.00 87.12 87 SER A O 1
ATOM 615 N N . ASP A 1 88 ? -2.715 6.135 13.668 1.00 87.94 88 ASP A N 1
ATOM 616 C CA . ASP A 1 88 ? -2.725 7.323 12.826 1.00 87.94 88 ASP A CA 1
ATOM 617 C C . ASP A 1 88 ? -1.969 7.053 11.501 1.00 87.94 88 ASP A C 1
ATOM 619 O O . ASP A 1 88 ? -0.854 6.502 11.540 1.00 87.94 88 ASP A O 1
ATOM 623 N N . PRO A 1 89 ? -2.544 7.429 10.340 1.00 81.75 89 PRO A N 1
ATOM 624 C CA . PRO A 1 89 ? -1.895 7.347 9.033 1.00 81.75 89 PRO A CA 1
ATOM 625 C C . PRO A 1 89 ? -0.465 7.899 9.009 1.00 81.75 89 PRO A C 1
ATOM 627 O O . PRO A 1 89 ? 0.408 7.322 8.358 1.00 81.75 89 PRO A O 1
ATOM 630 N N . GLN A 1 90 ? -0.180 8.973 9.752 1.00 83.31 90 GLN A N 1
ATOM 631 C CA . GLN A 1 90 ? 1.162 9.563 9.810 1.00 83.31 90 GLN A CA 1
ATOM 632 C C . GLN A 1 90 ? 2.183 8.633 10.473 1.00 83.31 90 GLN A C 1
ATOM 634 O O . GLN A 1 90 ? 3.323 8.524 10.017 1.00 83.31 90 GLN A O 1
ATOM 639 N N . VAL A 1 91 ? 1.777 7.923 11.526 1.00 86.06 91 VAL A N 1
ATOM 640 C CA . VAL A 1 91 ? 2.653 6.981 12.240 1.00 86.06 91 VAL A CA 1
ATOM 641 C C . VAL A 1 91 ? 2.964 5.776 11.354 1.00 86.06 91 VAL A C 1
ATOM 643 O O . VAL A 1 91 ? 4.098 5.297 11.304 1.00 86.06 91 VAL A O 1
ATOM 646 N N . THR A 1 92 ? 1.971 5.302 10.604 1.00 84.69 92 THR A N 1
ATOM 647 C CA . THR A 1 92 ? 2.125 4.121 9.746 1.00 84.69 92 THR A CA 1
ATOM 648 C C . THR A 1 92 ? 2.880 4.398 8.454 1.00 84.69 92 THR A C 1
ATOM 650 O O . THR A 1 92 ? 3.573 3.505 7.965 1.00 84.69 92 THR A O 1
ATOM 653 N N . VAL A 1 93 ? 2.871 5.639 7.963 1.00 84.38 93 VAL A N 1
ATOM 654 C CA . VAL A 1 93 ? 3.783 6.094 6.900 1.00 84.38 93 VAL A CA 1
ATOM 655 C C . VAL A 1 93 ? 5.246 5.922 7.314 1.00 84.38 93 VAL A C 1
ATOM 657 O O . VAL A 1 93 ? 6.042 5.399 6.535 1.00 84.38 93 VAL A O 1
ATOM 660 N N . GLY A 1 94 ? 5.596 6.278 8.555 1.00 86.62 94 GLY A N 1
ATOM 661 C CA . GLY A 1 94 ? 6.949 6.073 9.083 1.00 86.62 94 GLY A CA 1
ATOM 662 C C . GLY A 1 94 ? 7.364 4.598 9.100 1.00 86.62 94 GLY A C 1
ATOM 663 O O . GLY A 1 94 ? 8.498 4.263 8.761 1.00 86.62 94 GLY A O 1
ATOM 664 N N . LEU A 1 95 ? 6.424 3.702 9.415 1.00 87.44 95 LEU A N 1
ATOM 665 C CA . LEU A 1 95 ? 6.648 2.254 9.390 1.00 87.44 95 LEU A CA 1
ATOM 666 C C . LEU A 1 95 ? 6.721 1.682 7.971 1.00 87.44 95 LEU A C 1
ATOM 668 O O . LEU A 1 95 ? 7.399 0.682 7.762 1.00 87.44 95 LEU A O 1
ATOM 672 N N . ALA A 1 96 ? 6.061 2.303 6.992 1.0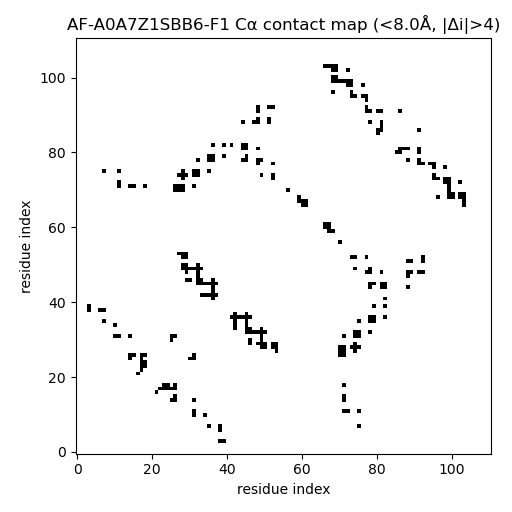0 88.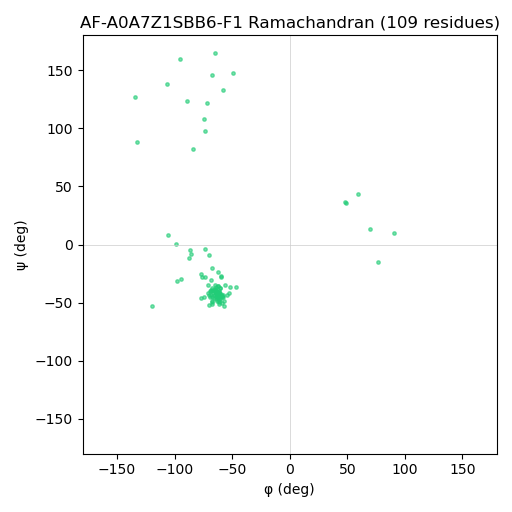56 96 ALA A N 1
ATOM 673 C CA . ALA A 1 96 ? 6.047 1.847 5.604 1.00 88.56 96 ALA A CA 1
ATOM 674 C C . ALA A 1 96 ? 7.410 1.998 4.906 1.00 88.56 96 ALA A C 1
ATOM 676 O O . ALA A 1 96 ? 7.750 1.198 4.030 1.00 88.56 96 ALA A O 1
ATOM 677 N N . VAL A 1 97 ? 8.200 3.005 5.296 1.00 90.19 97 VAL A N 1
ATOM 678 C CA . VAL A 1 97 ? 9.483 3.333 4.653 1.00 90.19 97 VAL A CA 1
ATOM 679 C C . VAL A 1 97 ? 10.500 2.183 4.745 1.00 90.19 97 VAL A C 1
ATOM 681 O O . VAL A 1 97 ? 10.999 1.779 3.692 1.00 90.19 97 VAL A O 1
ATOM 684 N N . PRO A 1 98 ? 10.786 1.584 5.921 1.00 91.44 98 PRO A N 1
ATOM 685 C CA . PRO A 1 98 ? 11.673 0.423 6.018 1.00 91.44 98 PRO A CA 1
ATOM 686 C C . PRO A 1 98 ? 11.294 -0.735 5.088 1.00 91.44 98 PRO A C 1
ATOM 688 O O . PRO A 1 98 ? 12.167 -1.309 4.439 1.00 91.44 98 PRO A O 1
ATOM 691 N N . PHE A 1 99 ? 10.001 -1.055 4.964 1.00 92.88 99 PHE A N 1
ATOM 692 C CA . PHE A 1 99 ? 9.546 -2.129 4.075 1.00 92.88 99 PHE A CA 1
ATOM 693 C C . PHE A 1 99 ? 9.713 -1.770 2.598 1.00 92.88 99 PHE A C 1
ATOM 695 O O . PHE A 1 99 ? 10.126 -2.618 1.807 1.00 92.88 99 PHE A O 1
ATOM 702 N N . ALA A 1 100 ? 9.436 -0.519 2.222 1.00 92.06 100 ALA A N 1
ATOM 703 C CA . ALA A 1 100 ? 9.650 -0.034 0.861 1.00 92.06 100 ALA A CA 1
ATOM 704 C C . ALA A 1 100 ? 11.131 -0.111 0.456 1.00 92.06 100 ALA A C 1
ATOM 706 O O . ALA A 1 100 ? 11.447 -0.517 -0.666 1.00 92.06 100 ALA A O 1
ATOM 707 N N . VAL A 1 101 ? 12.036 0.247 1.373 1.00 92.19 101 VAL A N 1
ATOM 708 C CA . VAL A 1 101 ? 13.489 0.157 1.170 1.00 92.19 101 VAL A CA 1
ATOM 709 C C . VAL A 1 101 ? 13.933 -1.300 1.071 1.00 92.19 101 VAL A C 1
ATOM 711 O O . VAL A 1 101 ? 14.612 -1.654 0.111 1.00 92.19 101 VAL A O 1
ATOM 714 N N . ALA A 1 102 ? 13.513 -2.160 2.003 1.00 92.06 102 ALA A N 1
ATOM 715 C CA . ALA A 1 102 ? 13.865 -3.580 1.992 1.00 92.06 102 ALA A CA 1
ATOM 716 C C . ALA A 1 102 ? 13.387 -4.281 0.710 1.00 92.06 102 ALA A C 1
ATOM 718 O O . ALA A 1 102 ? 14.143 -5.025 0.085 1.00 92.06 102 ALA A O 1
ATOM 719 N N . ALA A 1 103 ? 12.157 -3.998 0.275 1.00 91.88 103 ALA A N 1
ATOM 720 C CA . ALA A 1 103 ? 11.622 -4.538 -0.967 1.00 91.88 103 ALA A CA 1
ATOM 721 C C . ALA A 1 103 ? 12.394 -4.042 -2.193 1.00 91.88 103 ALA A C 1
ATOM 723 O O . ALA A 1 103 ? 12.662 -4.826 -3.101 1.00 91.88 103 ALA A O 1
ATOM 724 N N . GLN A 1 104 ? 12.769 -2.760 -2.228 1.00 91.38 104 GLN A N 1
ATOM 725 C CA . GLN A 1 104 ? 13.578 -2.244 -3.327 1.00 91.38 104 GLN A CA 1
ATOM 726 C C . GLN A 1 104 ? 14.980 -2.860 -3.333 1.00 91.38 104 GLN A C 1
ATOM 728 O O . GLN A 1 104 ? 15.449 -3.240 -4.398 1.00 91.38 104 GLN A O 1
ATOM 733 N N . ALA A 1 105 ? 15.619 -3.022 -2.173 1.00 90.69 105 ALA A N 1
ATOM 734 C CA . ALA A 1 105 ? 16.926 -3.667 -2.060 1.00 90.69 105 ALA A CA 1
ATOM 735 C C . ALA A 1 105 ? 16.890 -5.124 -2.545 1.00 90.69 105 ALA A C 1
ATOM 737 O O . ALA A 1 105 ? 17.785 -5.549 -3.268 1.00 90.69 105 ALA A O 1
ATOM 738 N N . LEU A 1 106 ? 15.833 -5.869 -2.204 1.00 90.19 106 LEU A N 1
ATOM 739 C CA . LEU A 1 106 ? 15.642 -7.237 -2.684 1.00 90.19 106 LEU A CA 1
ATOM 740 C C . LEU A 1 106 ? 15.466 -7.286 -4.205 1.00 90.19 106 LEU A C 1
ATOM 742 O O . LEU A 1 106 ? 16.059 -8.136 -4.856 1.00 90.19 106 LEU A O 1
ATOM 746 N N . ILE A 1 107 ? 14.694 -6.360 -4.780 1.00 87.88 107 ILE A N 1
ATOM 747 C CA . ILE A 1 107 ? 14.555 -6.255 -6.237 1.00 87.88 107 ILE A CA 1
ATOM 748 C C . ILE A 1 107 ? 15.914 -5.944 -6.868 1.00 87.88 107 ILE A C 1
ATOM 750 O O . ILE A 1 107 ? 16.322 -6.651 -7.775 1.00 87.88 107 ILE A O 1
ATOM 754 N N . THR A 1 108 ? 16.640 -4.949 -6.361 1.00 87.62 108 THR A N 1
ATOM 755 C CA . THR A 1 108 ? 17.966 -4.578 -6.875 1.00 87.62 108 THR A CA 1
ATOM 756 C C . THR A 1 108 ? 19.005 -5.695 -6.724 1.00 87.62 108 THR A C 1
ATOM 758 O O . THR A 1 108 ? 19.972 -5.704 -7.460 1.00 87.62 108 THR A O 1
ATOM 761 N N . LEU A 1 109 ? 18.841 -6.638 -5.792 1.00 87.50 109 LEU A N 1
ATOM 762 C CA . LEU A 1 109 ? 19.723 -7.807 -5.681 1.00 87.50 109 LEU A CA 1
ATOM 763 C C . LEU A 1 109 ? 19.436 -8.872 -6.753 1.00 87.50 109 LEU A C 1
ATOM 765 O O . LEU A 1 109 ? 20.313 -9.662 -7.091 1.00 87.50 109 LEU A O 1
ATOM 769 N N . LEU A 1 110 ? 18.193 -8.938 -7.235 1.00 84.00 110 LEU A N 1
ATOM 770 C CA . LEU A 1 110 ? 17.735 -9.940 -8.202 1.00 84.00 110 LEU A CA 1
ATOM 771 C C . LEU A 1 110 ? 18.007 -9.544 -9.664 1.00 84.00 110 LEU A C 1
ATOM 773 O O . LEU A 1 110 ? 17.799 -10.377 -10.547 1.00 84.00 110 LEU A O 1
ATOM 777 N N . TYR A 1 111 ? 18.452 -8.309 -9.910 1.00 68.69 111 TYR A N 1
ATOM 778 C CA . TYR A 1 111 ? 18.787 -7.744 -11.222 1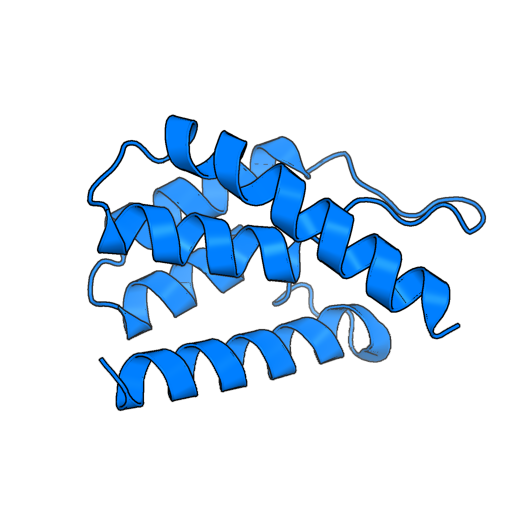.00 68.69 111 TYR A CA 1
ATOM 779 C C . TYR A 1 111 ? 20.207 -7.183 -11.213 1.00 68.69 111 TYR A C 1
ATOM 781 O O . TYR A 1 111 ? 20.887 -7.314 -12.253 1.00 68.69 111 TYR A O 1
#

Organism: Staphylococcus haemolyticus (NCBI:txid1283)

Secondary structure (DSSP, 8-state):
-HHHHHHHHHHHHHHHHIIIII--STTSHHHHHHHHHHHHT-HHHHHHHHHHHHHHHTT---BTTBPPP-HHHHHHHHHHHHHHHT--HHHHHHHHHHHHHHHHHHHHHH-

Nearest PDB structures (foldseek):
  7dyr-assembly1_Y  TM=9.220E-01  e=5.204E-05  Escherichia coli K-12
  6k1h-assembly1_Y  TM=9.198E-01  e=4.242E-05  Escherichia coli K-12
  7xno-assembly1_H  TM=9.075E-01  e=9.126E-05  Latilactobacillus sakei L45
  7vlx-assembly1_Y  TM=8.919E-01  e=1.773E-04  Listeria monocytogenes
  8hfs-assembly1_C  TM=8.747E-01  e=1.765E-03  Lactococcus lactis subsp. lactis KF147

Solvent-accessible surface area (backbone atoms only — not comparable to full-atom values): 5700 Å² total; per-residue (Å²): 109,70,68,45,54,51,51,49,50,53,49,50,50,53,26,49,48,25,69,76,72,68,65,79,60,59,24,36,14,43,52,35,2,33,53,48,8,57,65,74,72,42,44,67,61,6,34,54,25,4,45,52,45,32,66,75,46,71,81,62,64,72,56,93,89,50,71,51,61,29,51,45,56,18,17,46,52,17,20,51,47,18,64,74,69,71,44,59,47,74,64,23,47,65,61,12,50,62,51,6,40,53,54,33,52,54,52,63,71,77,105